Protein AF-A0A167JXL3-F1 (afdb_monomer_lite)

pLDDT: mean 90.88, std 8.52, range [55.78, 98.19]

Secondary structure (DSSP, 8-state):
-HHHHHHHHHHHHHHHHHHHHHHHHHHH-PPP---HHHHHTT--HHHHHHHHHHHHHHHHHHHHHHHHHHHHHHHTT-

Radius of gyration: 15.29 Å; chains: 1; bounding box: 38×21×44 Å

Organism: NCBI:txid1365248

Structure (mmCIF, N/CA/C/O backbone):
data_AF-A0A167JXL3-F1
#
_entry.id   AF-A0A167JXL3-F1
#
loop_
_atom_site.group_PDB
_atom_site.id
_atom_site.type_symbol
_atom_site.label_atom_id
_atom_site.label_alt_id
_atom_site.label_comp_id
_atom_site.label_asym_id
_atom_site.label_entity_id
_atom_site.label_seq_id
_atom_site.pdbx_PDB_ins_code
_atom_site.Cartn_x
_atom_site.Cartn_y
_atom_site.Cartn_z
_atom_site.occupancy
_atom_site.B_iso_or_equiv
_atom_site.auth_seq_id
_atom_site.auth_comp_id
_atom_site.auth_asym_id
_atom_site.auth_atom_id
_atom_site.pdbx_PDB_model_num
ATOM 1 N N . MET A 1 1 ? -17.393 9.978 13.403 1.00 75.19 1 MET A N 1
ATOM 2 C CA . MET A 1 1 ? -16.115 10.718 13.529 1.00 75.19 1 MET A CA 1
ATOM 3 C C . MET A 1 1 ? -14.949 9.826 13.960 1.00 75.19 1 MET A C 1
ATOM 5 O O . MET A 1 1 ? -14.073 9.615 13.138 1.00 75.19 1 MET A O 1
ATOM 9 N N . LYS A 1 2 ? -14.949 9.206 15.155 1.00 83.88 2 LYS A N 1
ATOM 10 C CA . LYS A 1 2 ? -13.825 8.353 15.625 1.00 83.88 2 LYS A CA 1
ATOM 11 C C . LYS A 1 2 ? -13.416 7.233 14.648 1.00 83.88 2 LYS A C 1
ATOM 13 O O . LYS A 1 2 ? -12.243 7.070 14.361 1.00 83.88 2 LYS A O 1
ATOM 18 N N . LYS A 1 3 ? -14.384 6.499 14.078 1.00 83.69 3 LYS A N 1
ATOM 19 C CA . LYS A 1 3 ? -14.119 5.422 13.095 1.00 83.69 3 LYS A CA 1
ATOM 20 C C . LYS A 1 3 ? -13.404 5.927 11.838 1.00 83.69 3 LYS A C 1
ATOM 22 O O . LYS A 1 3 ? -12.457 5.304 11.387 1.00 83.69 3 LYS A O 1
ATOM 27 N N . PHE A 1 4 ? -13.857 7.061 11.307 1.00 87.69 4 PHE A N 1
ATOM 28 C CA . PHE A 1 4 ? -13.239 7.698 10.148 1.00 87.69 4 PHE A CA 1
ATOM 29 C C . PHE A 1 4 ? -11.804 8.128 10.464 1.00 87.69 4 PHE A C 1
ATOM 31 O O . PHE A 1 4 ? -10.899 7.819 9.703 1.00 87.69 4 PHE A O 1
ATOM 38 N N . PHE A 1 5 ? -11.583 8.731 11.635 1.00 9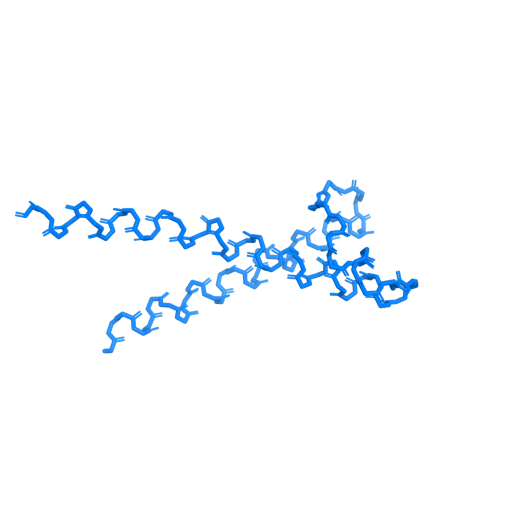1.19 5 PHE A N 1
ATOM 39 C CA . PHE A 1 5 ? -10.246 9.103 12.094 1.00 91.19 5 PHE A CA 1
ATOM 40 C C . PHE A 1 5 ? -9.292 7.899 12.174 1.00 91.19 5 PHE A C 1
ATOM 42 O O . PHE A 1 5 ? -8.179 7.979 11.668 1.00 91.19 5 PHE A O 1
ATOM 49 N N . TYR A 1 6 ? -9.732 6.763 12.730 1.00 88.75 6 TYR A N 1
ATOM 50 C CA . TYR A 1 6 ? -8.903 5.551 12.767 1.00 88.75 6 TYR A CA 1
ATOM 51 C C . TYR A 1 6 ? -8.576 5.007 11.376 1.00 88.75 6 TYR A C 1
ATOM 53 O O . TYR A 1 6 ? -7.454 4.566 11.160 1.00 88.75 6 TYR A O 1
ATOM 61 N N . LEU A 1 7 ? -9.524 5.051 10.435 1.00 90.62 7 LEU A N 1
ATOM 62 C CA . LEU A 1 7 ? -9.265 4.634 9.055 1.00 90.62 7 LEU A CA 1
ATOM 63 C C . LEU A 1 7 ? -8.228 5.538 8.385 1.00 90.62 7 LEU A C 1
ATOM 65 O O . LEU A 1 7 ? -7.295 5.030 7.774 1.00 90.62 7 LEU A O 1
ATOM 69 N N . VAL A 1 8 ? -8.350 6.857 8.549 1.00 94.38 8 VAL A N 1
ATOM 70 C CA . VAL A 1 8 ? -7.366 7.820 8.028 1.00 94.38 8 VAL A CA 1
ATOM 71 C C . VAL A 1 8 ? -5.990 7.569 8.639 1.00 94.38 8 VAL A C 1
ATOM 73 O O . VAL A 1 8 ? -5.004 7.488 7.913 1.00 94.38 8 VAL A O 1
ATOM 76 N N . LEU A 1 9 ? -5.918 7.382 9.959 1.00 94.06 9 LEU A N 1
ATOM 77 C CA . LEU A 1 9 ? -4.662 7.092 10.645 1.00 94.06 9 LEU A CA 1
AT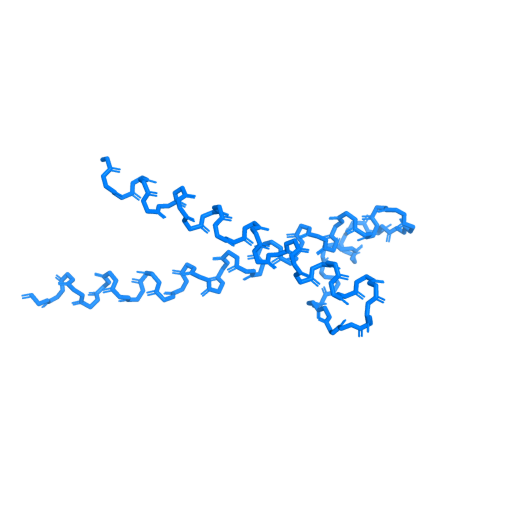OM 78 C C . LEU A 1 9 ? -4.027 5.792 10.135 1.00 94.06 9 LEU A C 1
ATOM 80 O O . LEU A 1 9 ? -2.823 5.746 9.907 1.00 94.06 9 LEU A O 1
ATOM 84 N N . LEU A 1 10 ? -4.832 4.754 9.912 1.00 94.94 10 LEU A N 1
ATOM 85 C CA . LEU A 1 10 ? -4.364 3.469 9.401 1.00 94.94 10 LEU A CA 1
ATOM 86 C C . LEU A 1 10 ? -3.818 3.601 7.973 1.00 94.94 10 LEU A C 1
ATOM 88 O O . LEU A 1 10 ? -2.754 3.058 7.684 1.00 94.94 10 LEU A O 1
ATOM 92 N N . VAL A 1 11 ? -4.484 4.369 7.107 1.00 96.38 11 VAL A N 1
ATOM 93 C CA . VAL A 1 11 ? -3.992 4.678 5.753 1.00 96.38 11 VAL A CA 1
ATOM 94 C C . VAL A 1 11 ? -2.655 5.422 5.806 1.00 96.38 11 VAL A C 1
ATOM 96 O O . VAL A 1 11 ? -1.722 5.034 5.107 1.00 96.38 11 VAL A O 1
ATOM 99 N N . LEU A 1 12 ? -2.525 6.435 6.670 1.00 97.50 12 LEU A N 1
ATOM 100 C CA . LEU A 1 12 ? -1.276 7.189 6.832 1.00 97.50 12 LEU A CA 1
ATOM 101 C C . LEU A 1 12 ? -0.128 6.306 7.332 1.00 97.50 12 LEU A C 1
ATOM 103 O O . LEU A 1 12 ? 0.965 6.344 6.773 1.00 97.50 12 LEU A O 1
ATOM 107 N N . ILE A 1 13 ? -0.381 5.475 8.346 1.00 97.12 13 ILE A N 1
ATOM 108 C CA . ILE A 1 13 ? 0.613 4.526 8.867 1.00 97.12 13 ILE A CA 1
ATOM 109 C C . ILE A 1 13 ? 1.020 3.528 7.777 1.00 97.12 13 ILE A C 1
ATOM 111 O O . ILE A 1 13 ? 2.210 3.272 7.602 1.00 97.12 13 ILE A O 1
ATOM 115 N N . SER A 1 14 ? 0.052 3.008 7.015 1.00 97.75 14 SER A N 1
ATOM 116 C CA . SER A 1 14 ? 0.321 2.080 5.910 1.00 97.75 14 SER A CA 1
ATOM 117 C C . SER A 1 14 ? 1.225 2.714 4.858 1.00 97.75 14 SER A C 1
ATOM 119 O O . SER A 1 14 ? 2.159 2.070 4.397 1.00 97.75 14 SER A O 1
ATOM 121 N N . HIS A 1 15 ? 0.980 3.983 4.523 1.00 97.81 15 HIS A N 1
ATOM 122 C CA . HIS A 1 15 ? 1.781 4.723 3.554 1.00 97.81 15 HIS A CA 1
ATOM 123 C C . HIS A 1 15 ? 3.220 4.950 4.033 1.00 97.81 15 HIS A C 1
ATOM 125 O O . HIS A 1 15 ? 4.165 4.727 3.282 1.00 97.81 15 HIS A O 1
ATOM 131 N N . ILE A 1 16 ? 3.413 5.333 5.299 1.00 98.19 16 ILE A N 1
ATOM 132 C CA . ILE A 1 16 ? 4.759 5.524 5.863 1.00 98.19 16 ILE A CA 1
ATOM 133 C C . ILE A 1 16 ? 5.539 4.204 5.854 1.00 98.19 16 ILE A C 1
ATOM 135 O O . ILE A 1 16 ? 6.688 4.170 5.417 1.00 98.19 16 ILE A O 1
ATOM 139 N N . ILE A 1 17 ? 4.917 3.111 6.305 1.00 97.94 17 ILE A N 1
ATOM 140 C CA . ILE A 1 17 ? 5.560 1.792 6.338 1.00 97.94 17 ILE A CA 1
ATOM 141 C C . ILE A 1 17 ? 5.888 1.317 4.920 1.00 97.94 17 ILE A C 1
ATOM 143 O O . ILE A 1 17 ? 6.999 0.840 4.690 1.00 97.94 17 ILE A O 1
ATOM 147 N N . SER A 1 18 ? 4.971 1.481 3.962 1.00 97.88 18 SER A N 1
ATOM 148 C CA . SER A 1 18 ? 5.219 1.066 2.581 1.00 97.88 18 SER A CA 1
ATOM 149 C C . SER A 1 18 ? 6.338 1.866 1.925 1.00 97.88 18 SER A C 1
ATOM 151 O O . SER A 1 18 ? 7.126 1.284 1.193 1.00 97.88 18 SER A O 1
ATOM 153 N N . LEU A 1 19 ? 6.457 3.166 2.215 1.00 97.62 19 LEU A N 1
ATOM 154 C CA . LEU A 1 19 ? 7.566 3.988 1.724 1.00 97.62 19 LEU A CA 1
ATOM 155 C C . LEU A 1 19 ? 8.913 3.529 2.288 1.00 97.62 19 LEU A C 1
ATOM 157 O O . LEU A 1 19 ? 9.890 3.440 1.548 1.00 97.62 19 LEU A O 1
ATOM 161 N N . ILE A 1 20 ? 8.975 3.226 3.588 1.00 98.00 20 ILE A N 1
ATOM 162 C CA . ILE A 1 20 ? 10.194 2.693 4.212 1.00 98.00 20 ILE A CA 1
ATOM 163 C C . ILE A 1 20 ? 10.562 1.358 3.561 1.00 98.00 20 ILE A C 1
ATOM 165 O O . ILE A 1 20 ? 11.699 1.180 3.132 1.00 98.00 20 ILE A O 1
ATOM 169 N N . TRP A 1 21 ? 9.589 0.455 3.422 1.00 98.06 21 TRP A N 1
ATOM 170 C CA . TRP A 1 21 ? 9.806 -0.852 2.811 1.00 98.06 21 TRP A CA 1
ATOM 171 C C . TRP A 1 21 ? 10.261 -0.742 1.352 1.00 98.06 21 TRP A C 1
ATOM 173 O O . TRP A 1 21 ? 11.231 -1.393 0.965 1.00 98.06 21 TRP A O 1
ATOM 183 N N . TRP A 1 22 ? 9.628 0.131 0.567 1.00 97.69 22 TRP A N 1
ATOM 184 C CA . TRP A 1 22 ? 10.005 0.379 -0.821 1.00 97.69 22 TRP A CA 1
ATOM 185 C C . TRP A 1 22 ? 11.436 0.894 -0.935 1.00 97.69 22 TRP A C 1
ATOM 187 O O . TRP A 1 22 ? 12.200 0.385 -1.752 1.00 97.69 22 TRP A O 1
ATOM 197 N N . ARG A 1 23 ? 11.845 1.831 -0.069 1.00 97.31 23 ARG A N 1
ATOM 198 C CA . ARG A 1 23 ? 13.229 2.328 -0.046 1.00 97.31 23 ARG A CA 1
ATOM 199 C C . ARG A 1 23 ? 14.224 1.231 0.330 1.00 97.31 23 ARG A C 1
ATOM 201 O O . ARG A 1 23 ? 15.245 1.114 -0.340 1.00 97.31 23 ARG A O 1
ATOM 208 N N . SER A 1 24 ? 13.935 0.419 1.345 1.00 97.50 24 SER A N 1
ATOM 209 C CA . SER A 1 24 ? 14.804 -0.706 1.720 1.00 97.50 24 SER A CA 1
ATOM 210 C C . SER A 1 24 ? 14.910 -1.748 0.601 1.00 97.50 24 SER A C 1
ATOM 212 O O . SER A 1 24 ? 15.996 -2.246 0.320 1.00 97.50 24 SER A O 1
ATOM 214 N N . TRP A 1 25 ? 13.815 -2.056 -0.094 1.00 97.25 25 TRP A N 1
ATOM 215 C CA . TRP A 1 25 ? 13.849 -2.949 -1.256 1.00 97.25 25 TRP A CA 1
ATOM 216 C C . TRP A 1 25 ? 14.674 -2.350 -2.406 1.00 97.25 25 TRP A C 1
ATOM 218 O O . TRP A 1 25 ? 15.554 -3.024 -2.937 1.00 97.25 25 TRP A O 1
ATOM 228 N N . MET A 1 26 ? 14.452 -1.074 -2.736 1.00 95.50 26 MET A N 1
ATOM 229 C CA . MET A 1 26 ? 15.098 -0.396 -3.865 1.00 95.50 26 MET A CA 1
ATOM 230 C C . MET A 1 26 ? 16.606 -0.199 -3.666 1.00 95.50 26 MET A C 1
ATOM 232 O O . MET A 1 26 ? 17.382 -0.394 -4.599 1.00 95.50 26 MET A O 1
ATOM 236 N N . TYR A 1 27 ? 17.027 0.220 -2.470 1.00 96.88 27 TYR A N 1
ATOM 237 C CA . TYR A 1 27 ? 18.408 0.653 -2.222 1.00 96.88 27 TYR A CA 1
ATOM 238 C C . TYR A 1 27 ? 19.252 -0.365 -1.454 1.00 96.88 27 TYR A C 1
ATOM 240 O O . TYR A 1 27 ? 20.473 -0.349 -1.582 1.00 96.88 27 TYR A O 1
ATOM 248 N N . GLU A 1 28 ? 18.629 -1.244 -0.668 1.00 96.56 28 GLU A N 1
ATOM 249 C CA . GLU A 1 28 ? 19.340 -2.206 0.188 1.00 96.56 28 GLU A CA 1
ATOM 250 C C . GLU A 1 28 ? 19.145 -3.657 -0.276 1.00 96.56 28 GLU A C 1
ATOM 252 O O . GLU A 1 28 ? 19.715 -4.574 0.311 1.00 96.56 28 GLU A O 1
ATOM 257 N N . GLY A 1 29 ? 18.352 -3.887 -1.329 1.00 93.31 29 GLY A N 1
ATOM 258 C CA . GLY A 1 29 ? 18.055 -5.230 -1.832 1.00 93.31 29 GLY A CA 1
ATOM 259 C C . GLY A 1 29 ? 17.196 -6.057 -0.873 1.00 93.31 29 GLY A C 1
ATOM 260 O O . GLY A 1 29 ? 17.226 -7.288 -0.921 1.00 93.31 29 GLY A O 1
ATOM 261 N N . PHE A 1 30 ? 16.448 -5.399 0.020 1.00 95.56 30 PHE A N 1
ATOM 262 C CA . PHE A 1 30 ? 15.515 -6.076 0.917 1.00 95.56 30 PHE A CA 1
ATOM 263 C C . PHE A 1 30 ? 14.431 -6.819 0.124 1.00 95.56 30 PHE A C 1
ATOM 265 O O . PHE A 1 30 ? 14.152 -6.488 -1.022 1.00 95.56 30 PHE A O 1
ATOM 272 N N . THR A 1 31 ? 13.782 -7.821 0.714 1.00 95.81 31 THR A N 1
ATOM 273 C CA . THR A 1 31 ? 12.742 -8.596 0.018 1.00 95.81 31 THR A CA 1
ATOM 274 C C . THR A 1 31 ? 11.489 -7.759 -0.233 1.00 95.81 31 THR A C 1
ATOM 276 O O . THR A 1 31 ? 11.042 -7.045 0.665 1.00 95.81 31 THR A O 1
ATOM 279 N N . GLY A 1 32 ? 10.884 -7.885 -1.415 1.00 93.31 32 GLY A N 1
ATOM 280 C CA . GLY A 1 32 ? 9.619 -7.231 -1.761 1.00 93.31 32 GLY A CA 1
ATOM 281 C C . GLY A 1 32 ? 8.425 -8.195 -1.738 1.00 93.31 32 GLY A C 1
ATOM 282 O O . GLY A 1 32 ? 8.614 -9.402 -1.580 1.00 93.31 32 GLY A O 1
ATOM 283 N N . PRO A 1 33 ? 7.192 -7.688 -1.9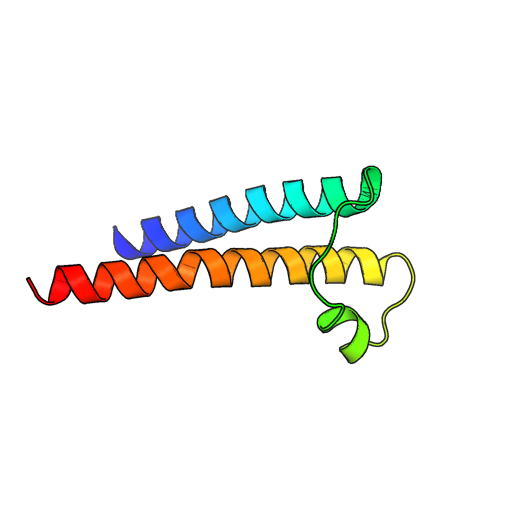17 1.00 93.75 33 PRO A N 1
ATOM 284 C CA . PRO A 1 33 ? 6.027 -8.532 -2.174 1.00 93.75 33 PRO A CA 1
ATOM 285 C C . PRO A 1 33 ? 6.188 -9.280 -3.513 1.00 93.75 33 PRO A C 1
ATOM 287 O O . PRO A 1 33 ? 7.151 -9.028 -4.243 1.00 93.75 33 PRO A O 1
ATOM 290 N N . PRO A 1 34 ? 5.260 -10.175 -3.884 1.00 92.31 34 PRO A N 1
ATOM 291 C CA . PRO A 1 34 ? 5.172 -10.685 -5.253 1.00 92.31 34 PRO A CA 1
ATOM 292 C C . PRO A 1 34 ? 5.026 -9.549 -6.292 1.00 92.31 34 PRO A C 1
ATOM 294 O O . PRO A 1 34 ? 4.899 -8.379 -5.938 1.00 92.31 34 PRO A O 1
ATOM 297 N N . ASP A 1 35 ? 5.130 -9.865 -7.582 1.00 92.62 35 ASP A N 1
ATOM 298 C CA . ASP A 1 35 ? 5.023 -8.891 -8.684 1.00 92.62 35 ASP A CA 1
ATOM 299 C C . ASP A 1 35 ? 3.630 -8.908 -9.322 1.00 92.62 35 ASP A C 1
ATO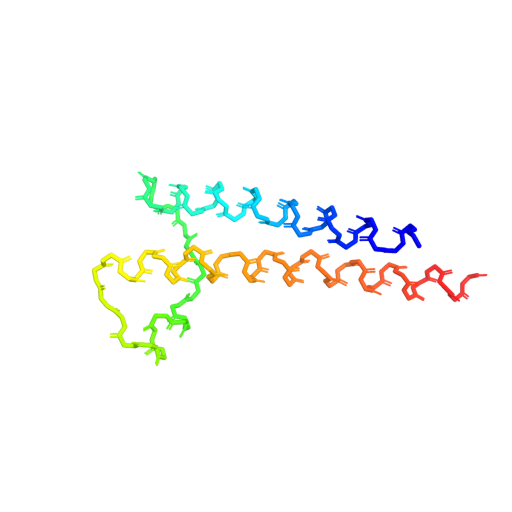M 301 O O . ASP A 1 35 ? 3.498 -8.959 -10.545 1.00 92.62 35 ASP A O 1
ATOM 305 N N . VAL A 1 36 ? 2.567 -8.920 -8.514 1.00 94.31 36 VAL A N 1
ATOM 306 C CA . VAL A 1 36 ? 1.206 -9.121 -9.030 1.00 94.31 36 VAL A CA 1
ATOM 307 C C . VAL A 1 36 ? 0.803 -7.970 -9.948 1.00 94.31 36 VAL A C 1
ATOM 309 O O . VAL A 1 36 ? 0.364 -8.206 -11.077 1.00 94.31 36 VAL A O 1
ATOM 312 N N . LEU A 1 37 ? 0.968 -6.724 -9.496 1.00 91.88 37 LEU A N 1
ATOM 313 C CA . LEU A 1 37 ? 0.554 -5.555 -10.275 1.00 91.88 37 LEU A CA 1
ATOM 314 C C . LEU A 1 37 ? 1.402 -5.390 -11.532 1.00 91.88 37 LEU A C 1
ATOM 316 O O . LEU A 1 37 ? 0.862 -5.154 -12.612 1.00 91.88 37 LEU A O 1
ATOM 320 N N . ALA A 1 38 ? 2.717 -5.547 -11.395 1.00 91.50 38 ALA A N 1
ATOM 321 C CA . ALA A 1 38 ? 3.641 -5.434 -12.513 1.00 91.50 38 ALA A CA 1
ATOM 322 C C . ALA A 1 38 ? 3.374 -6.497 -13.590 1.00 91.50 38 ALA A C 1
ATOM 324 O O . ALA A 1 38 ? 3.365 -6.176 -14.781 1.00 91.50 38 ALA A O 1
ATOM 325 N N . TYR A 1 39 ? 3.084 -7.734 -13.175 1.00 91.31 39 TYR A N 1
ATOM 326 C CA . TYR A 1 39 ? 2.746 -8.831 -14.078 1.00 91.31 39 TYR A CA 1
ATOM 327 C C . TYR A 1 39 ? 1.458 -8.553 -14.862 1.00 91.31 39 TYR A C 1
ATOM 329 O O . TYR A 1 39 ? 1.452 -8.640 -16.089 1.00 91.31 39 TYR A O 1
ATOM 337 N N . PHE A 1 40 ? 0.374 -8.159 -14.181 1.00 92.88 40 PHE A N 1
ATOM 338 C CA . PHE A 1 40 ? -0.904 -7.888 -14.851 1.00 92.88 40 PHE A CA 1
ATOM 339 C C . PHE A 1 40 ? -0.878 -6.640 -15.738 1.00 92.88 40 PHE A C 1
ATOM 341 O O . PHE A 1 40 ? -1.637 -6.565 -16.703 1.00 92.88 40 PHE A O 1
ATOM 348 N N . MET A 1 41 ? -0.026 -5.662 -15.425 1.00 92.19 41 MET A N 1
ATOM 349 C CA . MET A 1 41 ? 0.092 -4.426 -16.203 1.00 92.19 41 MET A CA 1
ATOM 350 C C . MET A 1 41 ? 1.188 -4.460 -17.272 1.00 92.19 41 MET A C 1
ATOM 352 O O . MET A 1 41 ? 1.369 -3.443 -17.945 1.00 92.19 41 MET A O 1
ATOM 356 N N . LEU A 1 42 ? 1.891 -5.590 -17.434 1.00 88.88 42 LEU A N 1
ATOM 357 C CA . LEU A 1 42 ? 3.003 -5.763 -18.380 1.00 88.88 42 LEU A CA 1
ATOM 358 C C . LEU A 1 42 ? 4.010 -4.603 -18.305 1.00 88.88 42 LEU A C 1
ATOM 360 O O . LEU A 1 42 ? 4.446 -4.069 -19.322 1.00 88.88 42 LEU A O 1
ATOM 364 N N . SER A 1 43 ? 4.307 -4.149 -17.088 1.00 85.81 43 SER A N 1
ATOM 365 C CA . SER A 1 43 ? 5.130 -2.962 -16.869 1.00 85.81 43 SER A CA 1
ATOM 366 C C . SER A 1 43 ? 6.616 -3.292 -16.833 1.00 85.81 43 SER A C 1
ATOM 368 O O . SER A 1 43 ? 7.014 -4.238 -16.151 1.00 85.81 43 SER A O 1
ATOM 370 N N . ASP A 1 44 ? 7.427 -2.430 -17.431 1.00 87.06 44 ASP A N 1
ATOM 371 C CA . ASP A 1 44 ? 8.883 -2.434 -17.352 1.00 87.06 44 ASP A CA 1
ATOM 372 C C . ASP A 1 44 ? 9.437 -1.073 -16.874 1.00 87.06 44 ASP A C 1
ATOM 374 O O . ASP A 1 44 ? 8.705 -0.089 -16.703 1.00 87.06 44 ASP A O 1
ATOM 378 N N . GLY A 1 45 ? 10.741 -1.040 -16.578 1.00 90.50 45 GLY A N 1
ATOM 379 C CA . GLY A 1 45 ? 11.478 0.177 -16.216 1.00 90.50 45 GLY A CA 1
ATOM 380 C C . GLY A 1 45 ? 10.886 0.946 -15.028 1.00 90.50 45 GLY A C 1
ATOM 381 O O . GLY A 1 45 ? 10.549 0.367 -14.000 1.00 90.50 45 GLY A O 1
ATOM 382 N N . GLU A 1 46 ? 10.739 2.265 -15.174 1.00 91.25 46 GLU A N 1
ATOM 383 C CA . GLU A 1 46 ? 10.229 3.153 -14.115 1.00 91.25 46 GLU A CA 1
ATOM 384 C C . GLU A 1 46 ? 8.830 2.768 -13.618 1.00 91.25 46 GLU A C 1
ATOM 386 O O . GLU A 1 46 ? 8.522 2.850 -12.426 1.00 91.25 46 GLU A O 1
ATOM 391 N N . ARG A 1 47 ? 7.980 2.275 -14.525 1.00 92.75 47 ARG A N 1
ATOM 392 C CA . ARG A 1 47 ? 6.610 1.884 -14.184 1.00 92.75 47 ARG A CA 1
ATOM 393 C C . ARG A 1 47 ? 6.582 0.668 -13.260 1.00 92.75 47 ARG A C 1
ATOM 395 O O . ARG A 1 47 ? 5.682 0.574 -12.425 1.00 92.75 47 ARG A O 1
ATOM 402 N N . TYR A 1 48 ? 7.563 -0.228 -13.377 1.00 93.62 48 TYR A N 1
ATOM 403 C CA . TYR A 1 48 ? 7.715 -1.358 -12.464 1.00 93.62 48 TYR A CA 1
ATOM 404 C C . TYR A 1 48 ? 7.915 -0.870 -11.022 1.00 93.62 48 TYR A C 1
ATOM 406 O O . TYR A 1 48 ? 7.211 -1.328 -10.124 1.00 93.62 48 TYR A 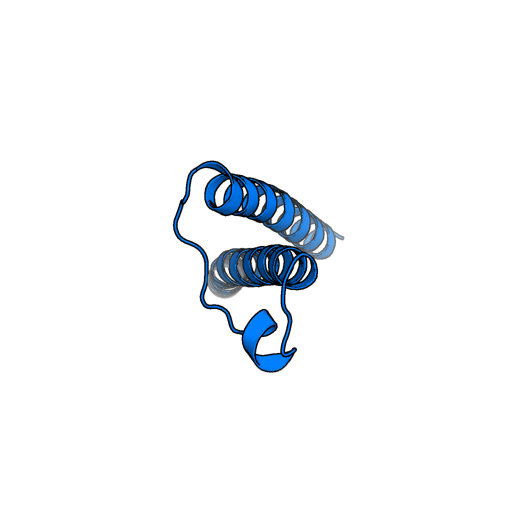O 1
ATOM 414 N N . TYR A 1 49 ? 8.784 0.124 -10.800 1.00 94.00 49 TYR A N 1
ATOM 415 C CA . TYR A 1 49 ? 9.049 0.663 -9.460 1.00 94.00 49 TYR A CA 1
ATOM 416 C C . TYR A 1 49 ? 7.826 1.340 -8.841 1.00 94.00 49 TYR A C 1
ATOM 418 O O . TYR A 1 49 ? 7.546 1.126 -7.659 1.00 94.00 49 TYR A O 1
ATOM 426 N N . THR A 1 50 ? 7.068 2.103 -9.635 1.00 94.56 50 THR A N 1
ATOM 427 C CA . THR A 1 50 ? 5.817 2.726 -9.176 1.00 94.56 50 THR A CA 1
ATOM 428 C C . THR A 1 50 ? 4.774 1.677 -8.797 1.00 94.56 50 THR A C 1
ATOM 430 O O . THR A 1 50 ? 4.139 1.775 -7.748 1.00 94.56 50 THR A O 1
ATOM 433 N N . LEU A 1 51 ? 4.594 0.640 -9.620 1.00 95.25 51 LEU A N 1
ATOM 434 C CA . LEU A 1 51 ? 3.657 -0.436 -9.293 1.00 95.25 51 LEU A CA 1
ATOM 435 C C . LEU A 1 51 ? 4.114 -1.230 -8.072 1.00 95.25 51 LEU A C 1
ATOM 437 O O . LEU A 1 51 ? 3.273 -1.638 -7.273 1.00 95.25 51 LEU A O 1
ATOM 441 N N . LYS A 1 52 ? 5.426 -1.379 -7.876 1.00 95.50 52 LYS A N 1
ATOM 442 C CA . LYS A 1 52 ? 5.982 -2.021 -6.688 1.00 95.50 52 LYS A CA 1
ATOM 443 C C . LYS A 1 52 ? 5.691 -1.243 -5.409 1.00 95.50 52 LYS A C 1
ATOM 445 O O . LYS A 1 52 ? 5.310 -1.848 -4.408 1.00 95.50 52 LYS A O 1
ATOM 450 N N . GLU A 1 53 ? 5.810 0.082 -5.449 1.00 96.06 53 GLU A N 1
ATOM 451 C CA . GLU A 1 53 ? 5.428 0.964 -4.339 1.00 96.06 53 GLU A CA 1
ATOM 452 C C . GLU A 1 53 ? 3.943 0.801 -3.986 1.00 96.06 53 GLU A C 1
ATOM 454 O O . GLU A 1 53 ? 3.587 0.599 -2.821 1.00 96.06 53 GLU A O 1
ATOM 459 N N . ILE A 1 54 ? 3.075 0.815 -5.003 1.00 96.44 54 ILE A N 1
ATOM 460 C CA . ILE A 1 54 ? 1.628 0.637 -4.833 1.00 96.44 54 ILE A CA 1
ATOM 461 C C . ILE A 1 54 ? 1.315 -0.748 -4.255 1.00 96.44 54 ILE A C 1
ATOM 463 O O . ILE A 1 54 ? 0.482 -0.866 -3.354 1.00 96.44 54 ILE A O 1
ATOM 467 N N . GLU A 1 55 ? 1.984 -1.800 -4.728 1.00 97.00 55 GLU A N 1
ATOM 468 C CA . GLU A 1 55 ? 1.781 -3.160 -4.229 1.00 97.00 55 GLU A CA 1
ATOM 469 C C . GLU A 1 55 ? 2.179 -3.279 -2.753 1.00 97.00 55 GLU A C 1
ATOM 471 O O . GLU A 1 55 ? 1.405 -3.795 -1.944 1.00 97.00 55 GLU A O 1
ATOM 476 N N . MET A 1 56 ? 3.326 -2.714 -2.365 1.00 97.88 56 MET A N 1
ATOM 477 C CA . MET A 1 56 ? 3.751 -2.646 -0.963 1.00 97.88 56 MET A CA 1
ATOM 478 C C . MET A 1 56 ? 2.761 -1.868 -0.095 1.00 97.88 56 MET A C 1
ATOM 480 O O . MET A 1 56 ? 2.466 -2.294 1.027 1.00 97.88 56 MET A O 1
ATOM 484 N N . PHE A 1 57 ? 2.209 -0.763 -0.599 1.00 97.94 57 PHE A N 1
ATOM 485 C CA . PHE A 1 57 ? 1.166 -0.010 0.095 1.00 97.94 57 PHE A CA 1
ATOM 486 C C . PHE A 1 57 ? -0.099 -0.845 0.315 1.00 97.94 57 PHE A C 1
ATOM 488 O O . PHE A 1 57 ? -0.584 -0.930 1.445 1.00 97.94 57 PHE A O 1
ATOM 495 N N . ILE A 1 58 ? -0.603 -1.511 -0.727 1.00 96.75 58 ILE A N 1
ATOM 496 C CA . ILE A 1 58 ? -1.800 -2.360 -0.642 1.00 96.75 58 ILE A CA 1
ATOM 497 C C . ILE A 1 58 ? -1.580 -3.510 0.345 1.00 96.75 58 ILE A C 1
ATOM 499 O O . ILE A 1 58 ? -2.427 -3.744 1.210 1.00 96.75 58 ILE A O 1
ATOM 503 N N . VAL A 1 59 ? -0.440 -4.200 0.260 1.00 96.62 59 VAL A N 1
ATOM 504 C CA . VAL A 1 59 ? -0.090 -5.301 1.170 1.00 96.62 59 VAL A CA 1
ATOM 505 C C . VAL A 1 59 ? -0.044 -4.811 2.616 1.00 96.62 59 VAL A C 1
ATOM 507 O O . VAL A 1 59 ? -0.673 -5.411 3.489 1.00 96.62 59 VAL A O 1
ATOM 510 N N . THR A 1 60 ? 0.629 -3.689 2.870 1.00 97.06 60 THR A N 1
ATOM 511 C CA . THR A 1 60 ? 0.733 -3.103 4.214 1.00 97.06 60 THR A CA 1
ATOM 512 C C . THR A 1 60 ? -0.642 -2.716 4.758 1.00 97.06 60 THR A C 1
ATOM 514 O O . THR A 1 60 ? -0.978 -3.033 5.901 1.00 97.06 60 THR A O 1
ATOM 517 N N . LEU A 1 61 ? -1.473 -2.089 3.923 1.00 96.31 61 LEU A N 1
ATOM 518 C CA . LEU A 1 61 ? -2.830 -1.695 4.279 1.00 96.31 61 LEU A CA 1
ATOM 519 C C . LEU A 1 61 ? -3.688 -2.910 4.657 1.00 96.31 61 LEU A C 1
ATOM 521 O O . LEU A 1 61 ? -4.366 -2.885 5.684 1.00 96.31 61 LEU A O 1
ATOM 525 N N . ILE A 1 62 ? -3.631 -3.991 3.876 1.00 94.69 62 ILE A N 1
ATOM 526 C CA . ILE A 1 62 ? -4.359 -5.237 4.165 1.00 94.69 62 ILE A CA 1
ATOM 527 C C . ILE A 1 62 ? -3.877 -5.853 5.483 1.00 94.69 62 ILE A C 1
ATOM 529 O O . ILE A 1 62 ? -4.705 -6.198 6.332 1.00 94.69 62 ILE A O 1
ATOM 533 N N . ILE A 1 63 ? -2.558 -5.942 5.686 1.00 94.62 63 ILE A N 1
ATOM 534 C CA . ILE A 1 63 ? -1.960 -6.486 6.913 1.00 94.62 63 ILE A CA 1
ATOM 535 C C . ILE A 1 63 ? -2.431 -5.710 8.143 1.00 94.62 63 ILE A C 1
ATOM 537 O O . ILE A 1 63 ? -2.720 -6.327 9.162 1.00 94.62 63 ILE A O 1
ATOM 541 N N . LEU A 1 64 ? -2.554 -4.383 8.067 1.00 93.44 64 LEU A N 1
ATOM 542 C CA . LEU A 1 64 ? -3.014 -3.564 9.192 1.00 93.44 64 LEU A CA 1
ATOM 543 C C . LEU A 1 64 ? -4.542 -3.586 9.373 1.00 93.44 64 LEU A C 1
ATOM 545 O O . LEU A 1 64 ? -5.037 -3.507 10.504 1.00 93.44 64 LEU A O 1
ATOM 549 N N . LEU A 1 65 ? -5.310 -3.739 8.290 1.00 91.50 65 LEU A N 1
ATOM 550 C CA . LEU A 1 65 ? -6.773 -3.831 8.343 1.00 91.50 65 LEU A CA 1
ATOM 551 C C . LEU A 1 65 ? -7.270 -5.145 8.960 1.00 91.50 65 LEU A C 1
ATOM 553 O O . LEU A 1 65 ? -8.288 -5.131 9.662 1.00 91.50 65 LEU A O 1
ATOM 557 N N . ILE A 1 66 ? -6.577 -6.267 8.736 1.00 89.00 66 ILE A N 1
ATOM 558 C CA . ILE A 1 66 ? -6.984 -7.583 9.259 1.00 89.00 66 ILE A CA 1
ATOM 559 C C . ILE A 1 66 ? -7.077 -7.570 10.802 1.00 89.00 66 ILE A C 1
ATOM 561 O O . ILE A 1 66 ? -8.176 -7.814 11.315 1.00 89.00 66 ILE A O 1
ATOM 565 N N . PRO A 1 67 ? -6.026 -7.204 11.566 1.00 84.69 67 PRO A N 1
ATOM 566 C CA . PRO A 1 67 ? -6.097 -7.081 13.018 1.00 84.69 67 PRO A CA 1
ATOM 567 C C . PRO A 1 67 ? -7.162 -6.084 13.461 1.00 84.69 67 PRO A C 1
ATOM 569 O O . PRO A 1 67 ? -7.951 -6.399 14.350 1.00 84.69 67 PRO A O 1
ATOM 572 N N . TYR A 1 68 ? -7.251 -4.912 12.819 1.00 82.69 68 TYR A N 1
ATOM 573 C CA . TYR A 1 68 ? -8.261 -3.906 13.162 1.00 82.69 68 TYR A CA 1
ATOM 574 C C . TYR A 1 68 ? -9.687 -4.474 13.075 1.00 82.69 68 TYR A C 1
ATOM 576 O O . TYR A 1 68 ? -10.506 -4.277 13.980 1.00 82.69 68 TYR A O 1
ATOM 584 N N . SER A 1 69 ? -9.980 -5.228 12.012 1.00 78.75 69 SER A N 1
ATOM 585 C CA . SER A 1 69 ? -11.28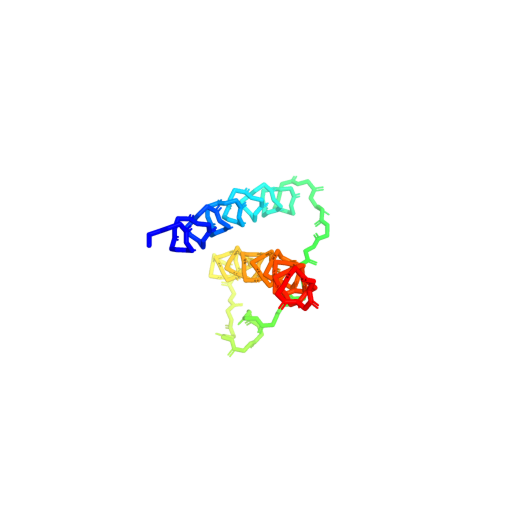0 -5.874 11.817 1.00 78.75 69 SER A CA 1
ATOM 586 C C . SER A 1 69 ? -11.561 -6.960 12.866 1.00 78.75 69 SER A C 1
ATOM 588 O O . SER A 1 69 ? -12.685 -7.054 13.373 1.00 78.75 69 SER A O 1
ATOM 590 N N . PHE A 1 70 ? -10.537 -7.727 13.248 1.00 80.00 70 PHE A N 1
ATOM 591 C CA . PHE A 1 70 ? -10.635 -8.799 14.234 1.00 80.00 70 PHE A CA 1
ATOM 592 C C . PHE A 1 70 ? -10.837 -8.259 15.658 1.00 80.00 70 PHE A C 1
ATOM 594 O O . PHE A 1 70 ? -11.791 -8.653 16.334 1.00 80.00 70 PHE A O 1
ATOM 601 N N . PHE A 1 71 ? -10.024 -7.286 16.084 1.00 77.69 71 PHE A N 1
ATOM 602 C CA . PHE A 1 71 ? -10.154 -6.625 17.388 1.00 77.69 71 PHE A CA 1
ATOM 603 C C . PHE A 1 71 ? -11.521 -5.966 17.559 1.00 77.69 71 PHE A C 1
ATOM 605 O O . PHE A 1 71 ? -12.168 -6.125 18.594 1.00 77.69 71 PHE A O 1
ATOM 612 N N . LYS A 1 72 ? -12.010 -5.285 16.518 1.00 76.81 72 LYS A N 1
ATOM 613 C CA . LYS A 1 72 ? -13.346 -4.684 16.532 1.00 76.81 72 LYS A CA 1
ATOM 614 C C . LYS A 1 72 ? -14.439 -5.727 16.780 1.00 76.81 72 LYS A C 1
ATOM 616 O O . LYS A 1 72 ? -15.365 -5.456 17.541 1.00 76.81 72 LYS A O 1
ATOM 621 N N . LYS A 1 73 ? -14.335 -6.903 16.151 1.00 77.50 73 LYS A N 1
ATOM 622 C CA . LYS A 1 73 ? -15.310 -7.994 16.296 1.00 77.50 73 LYS A CA 1
ATOM 623 C C . LYS A 1 73 ? -15.303 -8.591 17.705 1.00 77.50 73 LYS A C 1
ATOM 625 O O . LYS A 1 73 ? -16.371 -8.933 18.205 1.00 77.50 73 LYS A O 1
ATOM 630 N N . ILE A 1 74 ? -14.133 -8.698 18.338 1.00 75.25 74 ILE A N 1
ATOM 631 C CA . ILE A 1 74 ? -14.000 -9.179 19.723 1.00 75.25 74 ILE A CA 1
ATOM 632 C C . ILE A 1 74 ? -14.636 -8.189 20.698 1.00 75.25 74 ILE A C 1
ATOM 634 O O . ILE A 1 74 ? -15.501 -8.581 21.471 1.00 75.25 74 ILE A O 1
ATOM 638 N N . ILE A 1 75 ? -14.268 -6.907 20.616 1.00 73.56 75 ILE A N 1
ATOM 639 C CA . ILE A 1 75 ? -14.763 -5.875 21.541 1.00 73.56 75 ILE A CA 1
ATOM 640 C C . ILE A 1 75 ? -16.284 -5.722 21.441 1.00 73.56 75 ILE A C 1
ATOM 642 O O . ILE A 1 75 ? -16.934 -5.499 22.445 1.00 73.56 75 ILE A O 1
ATOM 646 N N . SER A 1 76 ? -16.874 -5.878 20.251 1.00 70.75 76 SER A N 1
ATOM 647 C CA . SER A 1 76 ? -18.334 -5.787 20.089 1.00 70.75 76 SER A CA 1
ATOM 648 C C . SER A 1 76 ? -19.131 -6.964 20.665 1.00 70.75 76 SER A C 1
ATOM 650 O O . SER A 1 76 ? -20.356 -6.900 20.673 1.00 70.75 76 SER A O 1
ATOM 652 N N . LYS A 1 77 ? -18.466 -8.062 21.043 1.00 62.41 77 LYS A N 1
ATOM 653 C CA . LYS A 1 77 ? -19.104 -9.257 21.619 1.00 62.41 77 LYS A CA 1
ATOM 654 C C . LYS A 1 77 ? -19.037 -9.298 23.151 1.00 62.41 77 LYS A C 1
ATOM 656 O O . LYS A 1 77 ? -19.644 -10.195 23.728 1.00 62.41 77 LYS A O 1
ATOM 661 N N . ILE A 1 78 ? -18.274 -8.391 23.759 1.00 55.78 78 ILE A N 1
ATOM 662 C CA . ILE A 1 78 ? -18.143 -8.196 25.209 1.00 55.78 78 ILE A CA 1
ATOM 663 C C . ILE A 1 78 ? -19.086 -7.061 25.600 1.00 55.78 78 ILE A C 1
ATOM 665 O O . ILE A 1 78 ? -19.799 -7.228 26.609 1.00 55.78 78 ILE A O 1
#

Foldseek 3Di:
DVVVVVLVVLLVVLLVVLVVVLCCCVPVVDDADDQVQCVVVVDDDPVSSVSRSVVSSVVSSVVSVVVVVVVVVVVVVD

Sequence (78 aa):
MKKFFYLVLLVLISHIISLIWWRSWMYEGFTGPPDVLAYFMLSDGERYYTLKEIEMFIVTLIILLIPYSFFKKIISKI